Protein AF-A0A973FKT0-F1 (afdb_monomer)

Solvent-accessible surface area (backbone atoms only — not comparable to full-atom values): 3981 Å² total; per-residue (Å²): 134,85,84,77,84,69,97,61,81,67,56,29,34,36,40,32,34,69,50,63,71,60,41,50,53,52,46,52,56,41,44,76,72,62,34,43,75,48,79,21,58,41,71,66,52,39,52,53,48,56,73,77,42,89,61,78,43,77,50,65,63,89,83,68,132

Secondary structure (DSSP, 8-state):
-------SPPPEEEEE-S-HHHHHHHHHHHHHTT-EEEEESSHHHHHHHHHHS--SEEEE-S---

Sequence (65 aa):
MEKNGNSGSQTRILIVEDNVEIRDMLKETMVLSGFECLTAGNGREALECLAESPVDVVLTDIQMP

Mean predicted aligned error: 6.11 Å

Structure (mmCIF, N/CA/C/O backbone):
data_AF-A0A973FKT0-F1
#
_entry.id   AF-A0A973FKT0-F1
#
loop_
_atom_site.group_PDB
_atom_site.id
_atom_site.type_symbol
_atom_site.label_atom_id
_atom_site.label_alt_id
_atom_site.label_comp_id
_atom_site.label_asym_id
_atom_site.label_entity_id
_atom_site.label_seq_id
_atom_site.pdbx_P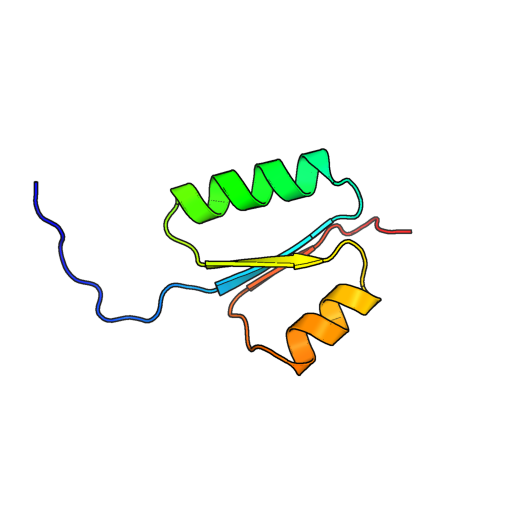DB_ins_code
_atom_site.Cartn_x
_atom_site.Cartn_y
_atom_site.Cartn_z
_atom_site.occupancy
_atom_site.B_iso_or_equiv
_atom_site.auth_seq_id
_atom_site.auth_comp_id
_atom_site.auth_asym_id
_atom_site.auth_atom_id
_atom_site.pdbx_PDB_model_num
ATOM 1 N N . MET A 1 1 ? -12.736 13.753 25.840 1.00 43.62 1 MET A N 1
ATOM 2 C CA . MET A 1 1 ? -13.006 13.728 24.389 1.00 43.62 1 MET A CA 1
ATOM 3 C C . MET A 1 1 ? -13.333 12.301 24.016 1.00 43.62 1 MET A C 1
ATOM 5 O O . MET A 1 1 ? -12.562 11.400 24.321 1.00 43.62 1 MET A O 1
ATOM 9 N N . GLU A 1 2 ? -14.553 12.115 23.537 1.00 41.41 2 GLU A N 1
ATOM 10 C CA . GLU A 1 2 ? -15.269 10.847 23.430 1.00 41.41 2 GLU A CA 1
ATOM 11 C C . GLU A 1 2 ? -14.640 9.946 22.359 1.00 41.41 2 GLU A C 1
ATOM 13 O O . GLU A 1 2 ? -14.549 10.328 21.196 1.00 41.41 2 GLU A O 1
ATOM 18 N N . LYS A 1 3 ? -14.214 8.732 22.733 1.00 49.69 3 LYS A N 1
ATOM 19 C CA . LYS A 1 3 ? -13.994 7.654 21.763 1.00 49.69 3 LYS A CA 1
ATOM 20 C C . LYS A 1 3 ? -15.355 7.029 21.473 1.00 49.69 3 LYS A C 1
ATOM 22 O O . LYS A 1 3 ? -15.735 6.056 22.118 1.00 49.69 3 LYS A O 1
ATOM 27 N N . ASN A 1 4 ? -16.111 7.635 20.559 1.00 48.66 4 ASN A N 1
ATOM 28 C CA . ASN A 1 4 ? -17.317 7.005 20.035 1.00 48.66 4 ASN A CA 1
ATOM 29 C C . ASN A 1 4 ? -16.922 5.719 19.305 1.00 48.66 4 ASN A C 1
ATOM 31 O O . ASN A 1 4 ? -16.059 5.724 18.427 1.00 48.66 4 ASN A O 1
ATOM 35 N N . GLY A 1 5 ? -17.526 4.614 19.734 1.00 55.38 5 GLY A N 1
ATOM 36 C CA . GLY A 1 5 ? -17.285 3.297 19.183 1.00 55.38 5 GLY A CA 1
ATOM 37 C C . GLY A 1 5 ? -17.692 3.218 17.719 1.00 55.38 5 GLY A C 1
ATOM 38 O O . GLY A 1 5 ? -18.817 3.547 17.354 1.00 55.38 5 GLY A O 1
ATOM 39 N N . ASN A 1 6 ? -16.789 2.681 16.909 1.00 47.97 6 ASN A N 1
ATOM 40 C CA . ASN A 1 6 ? -17.191 1.830 15.811 1.00 47.97 6 ASN A CA 1
ATOM 41 C C . ASN A 1 6 ? -16.640 0.437 16.118 1.00 47.97 6 ASN A C 1
ATOM 43 O O . ASN A 1 6 ? -15.436 0.215 16.056 1.00 47.97 6 ASN A O 1
ATOM 47 N N . SER A 1 7 ? -17.514 -0.499 16.480 1.00 55.44 7 SER A N 1
ATOM 48 C CA . SER A 1 7 ? -17.183 -1.927 16.592 1.00 55.44 7 SER A CA 1
ATOM 49 C C . SER A 1 7 ? -17.100 -2.601 15.210 1.00 55.44 7 SER A C 1
ATOM 51 O O . SER A 1 7 ? -17.380 -3.789 15.085 1.00 55.44 7 SER A O 1
ATOM 53 N N . GLY A 1 8 ? -16.758 -1.837 14.168 1.00 59.72 8 GLY A N 1
ATOM 54 C CA . GLY A 1 8 ? -16.431 -2.335 12.836 1.00 59.72 8 GLY A CA 1
ATOM 55 C C . GLY A 1 8 ? -14.934 -2.619 12.754 1.00 59.72 8 GLY A C 1
ATOM 56 O O . GLY A 1 8 ? -14.139 -1.870 13.326 1.00 59.72 8 GLY A O 1
ATOM 57 N N . SER A 1 9 ? -14.549 -3.709 12.089 1.00 72.31 9 SER A N 1
ATOM 58 C CA . SER A 1 9 ? -13.139 -4.036 11.857 1.00 72.31 9 SER A CA 1
ATOM 59 C C . SER A 1 9 ? -12.401 -2.824 11.283 1.00 72.31 9 SER A C 1
ATOM 61 O O . SER A 1 9 ? -12.936 -2.123 10.423 1.00 72.31 9 SER A O 1
ATOM 63 N N . GLN A 1 10 ? -11.193 -2.552 11.785 1.00 86.81 10 GLN A N 1
ATOM 64 C CA . GLN A 1 10 ? -10.325 -1.528 11.203 1.00 86.81 10 GLN A CA 1
ATOM 65 C C . GLN A 1 10 ? -10.124 -1.861 9.722 1.00 86.81 10 GLN A C 1
ATOM 67 O O . GLN A 1 10 ? -9.770 -2.996 9.407 1.00 86.81 10 GLN A O 1
ATOM 72 N N . THR A 1 11 ? -10.391 -0.906 8.828 1.00 95.69 11 THR A N 1
ATOM 73 C CA . THR A 1 11 ? -10.189 -1.116 7.390 1.00 95.69 11 THR A CA 1
ATOM 74 C C . THR A 1 11 ? -8.711 -1.390 7.133 1.00 95.69 11 THR A C 1
ATOM 76 O O . THR A 1 11 ? -7.846 -0.634 7.590 1.00 95.69 11 THR A O 1
ATOM 79 N N . ARG A 1 12 ? -8.430 -2.475 6.411 1.00 97.25 12 ARG A N 1
ATOM 80 C CA . ARG A 1 12 ? -7.080 -2.921 6.081 1.00 97.25 12 ARG A CA 1
ATOM 81 C C . ARG A 1 12 ? -6.731 -2.574 4.640 1.00 97.25 12 ARG A C 1
ATOM 83 O O . ARG A 1 12 ? -7.447 -2.946 3.711 1.00 97.25 12 ARG A O 1
ATOM 90 N N . ILE A 1 13 ? -5.604 -1.896 4.462 1.00 97.94 13 ILE A N 1
ATOM 91 C CA . ILE A 1 13 ? -5.107 -1.409 3.175 1.00 97.94 13 ILE A CA 1
ATOM 92 C C . ILE A 1 13 ? -3.806 -2.138 2.825 1.00 97.94 13 ILE A C 1
ATOM 94 O O . ILE A 1 13 ? -2.904 -2.224 3.656 1.00 97.94 13 ILE A O 1
ATOM 98 N N . LEU A 1 14 ? -3.684 -2.636 1.595 1.00 98.38 14 LEU A N 1
ATOM 99 C CA . LEU A 1 14 ? -2.408 -3.071 1.021 1.00 98.38 14 LEU A CA 1
ATOM 100 C C . LEU A 1 14 ? -1.829 -1.951 0.153 1.00 98.38 14 LEU A C 1
ATOM 102 O O . LEU A 1 14 ? -2.459 -1.546 -0.820 1.00 98.38 14 LEU A O 1
ATOM 106 N N . ILE A 1 15 ? -0.635 -1.475 0.495 1.00 98.06 15 ILE A N 1
ATOM 107 C CA . ILE A 1 15 ? 0.099 -0.454 -0.262 1.00 98.06 15 ILE A CA 1
ATOM 108 C C . ILE A 1 15 ? 1.157 -1.149 -1.124 1.00 98.06 15 ILE A C 1
ATOM 110 O O . ILE A 1 15 ? 2.006 -1.865 -0.589 1.00 98.06 15 ILE A O 1
ATOM 114 N N . VAL A 1 16 ? 1.113 -0.934 -2.438 1.00 97.62 16 VAL A N 1
ATOM 115 C CA . VAL A 1 16 ? 2.037 -1.515 -3.421 1.00 97.62 16 VAL A CA 1
ATOM 116 C C . VAL A 1 16 ? 2.778 -0.391 -4.138 1.00 97.62 16 VAL A C 1
ATOM 118 O O . VAL A 1 16 ? 2.186 0.357 -4.912 1.00 97.62 16 VAL A O 1
ATOM 121 N N . GLU A 1 17 ? 4.060 -0.254 -3.821 1.00 97.12 17 GLU A N 1
ATOM 122 C CA . GLU A 1 17 ? 4.905 0.876 -4.221 1.00 97.12 17 GLU A CA 1
ATOM 123 C C . GLU A 1 17 ? 6.364 0.408 -4.191 1.00 97.12 17 GLU A C 1
ATOM 125 O O . GLU A 1 17 ? 6.803 -0.135 -3.174 1.00 97.12 17 GLU A O 1
ATOM 130 N N . ASP A 1 18 ? 7.118 0.560 -5.278 1.00 95.50 18 ASP A N 1
ATOM 131 C CA . ASP A 1 18 ? 8.490 0.048 -5.373 1.00 95.50 18 ASP A CA 1
ATOM 132 C C . ASP A 1 18 ? 9.499 0.962 -4.659 1.00 95.50 18 ASP A C 1
ATOM 134 O O . ASP A 1 18 ? 10.486 0.479 -4.086 1.00 95.50 18 ASP A O 1
ATOM 138 N N . ASN A 1 19 ? 9.207 2.261 -4.565 1.00 95.38 19 ASN A N 1
ATOM 139 C CA . ASN A 1 19 ? 10.002 3.202 -3.796 1.00 95.38 19 ASN A CA 1
ATOM 140 C C . ASN A 1 19 ? 9.733 3.076 -2.286 1.00 95.38 19 ASN A C 1
ATOM 142 O O . ASN A 1 19 ? 8.674 3.436 -1.771 1.00 95.38 19 ASN A O 1
ATOM 146 N N . VAL A 1 20 ? 10.745 2.622 -1.543 1.00 96.19 20 VAL A N 1
ATOM 147 C CA . VAL A 1 20 ? 10.662 2.410 -0.088 1.00 96.19 20 VAL A CA 1
ATOM 148 C C . VAL A 1 20 ? 10.247 3.676 0.673 1.00 96.19 20 VAL A C 1
ATOM 150 O O . VAL A 1 20 ? 9.410 3.589 1.567 1.00 96.19 20 VAL A O 1
ATOM 153 N N . GLU A 1 21 ? 10.776 4.848 0.308 1.00 96.88 21 GLU A N 1
ATOM 154 C CA . GLU A 1 21 ? 10.498 6.106 1.015 1.00 96.88 21 GLU A CA 1
ATOM 155 C C . GLU A 1 21 ? 9.037 6.543 0.838 1.00 96.88 21 GLU A C 1
ATOM 157 O O . GLU A 1 21 ? 8.381 6.952 1.799 1.00 96.88 21 GLU A O 1
ATOM 162 N N . ILE A 1 22 ? 8.501 6.411 -0.381 1.00 96.06 22 ILE A N 1
ATOM 163 C CA . ILE A 1 22 ? 7.094 6.717 -0.681 1.00 96.06 22 ILE A CA 1
ATOM 164 C C . ILE A 1 22 ? 6.183 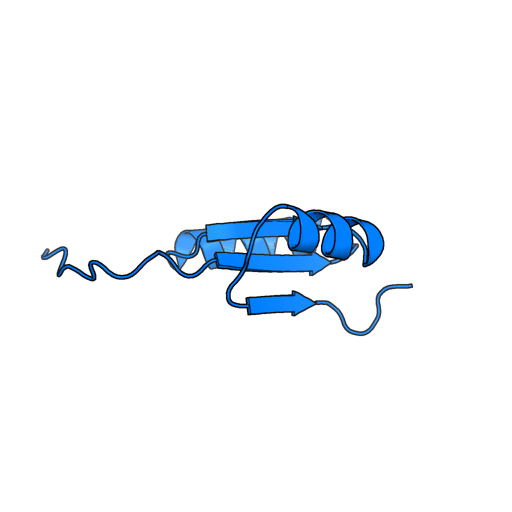5.712 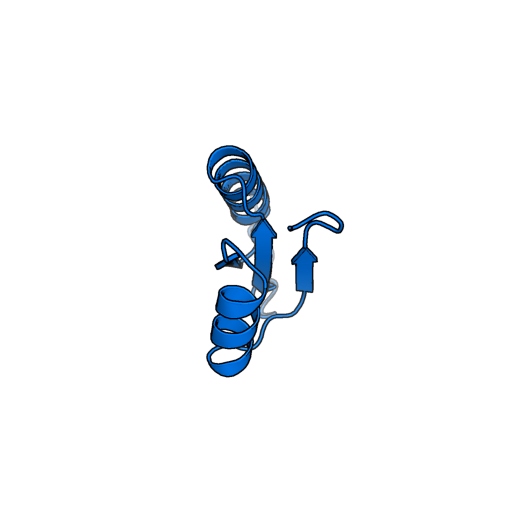0.028 1.00 96.06 22 ILE A C 1
ATOM 166 O O . ILE A 1 22 ? 5.204 6.105 0.668 1.00 96.06 22 ILE A O 1
ATOM 170 N N . ARG A 1 23 ? 6.523 4.420 -0.027 1.00 97.44 23 ARG A N 1
ATOM 171 C CA . ARG A 1 23 ? 5.752 3.352 0.616 1.00 97.44 23 ARG A CA 1
ATOM 172 C C . ARG A 1 23 ? 5.639 3.556 2.125 1.00 97.44 23 ARG A C 1
ATOM 174 O O . ARG A 1 23 ? 4.543 3.423 2.675 1.00 97.44 23 ARG A O 1
ATOM 181 N N . ASP A 1 24 ? 6.740 3.908 2.783 1.00 97.81 24 ASP A N 1
ATOM 182 C CA . ASP A 1 24 ? 6.766 4.157 4.225 1.00 97.81 24 ASP A CA 1
ATOM 183 C C . ASP A 1 24 ? 5.980 5.427 4.590 1.00 97.81 24 ASP A C 1
ATOM 185 O O . ASP A 1 24 ? 5.158 5.389 5.508 1.00 97.81 24 ASP A O 1
ATOM 189 N N . MET A 1 25 ? 6.118 6.511 3.817 1.00 97.94 25 MET A N 1
ATOM 190 C CA . MET A 1 25 ? 5.322 7.734 4.000 1.00 97.94 25 MET A CA 1
ATOM 191 C C . MET A 1 25 ? 3.810 7.466 3.887 1.00 97.94 25 MET A C 1
ATOM 193 O O . MET A 1 25 ? 3.018 7.942 4.712 1.00 97.94 25 MET A O 1
ATOM 197 N N . LEU A 1 26 ? 3.389 6.697 2.876 1.00 97.62 26 LEU A N 1
ATOM 198 C CA . LEU A 1 26 ? 1.987 6.318 2.683 1.00 97.62 26 LEU A CA 1
ATOM 199 C C . LEU A 1 26 ? 1.483 5.476 3.856 1.00 97.62 26 LEU A C 1
ATOM 201 O O . LEU A 1 26 ? 0.414 5.758 4.400 1.00 97.62 26 LEU A O 1
ATOM 205 N N . LYS A 1 27 ? 2.265 4.481 4.285 1.00 98.00 27 LYS A N 1
ATOM 206 C CA . LYS A 1 27 ? 1.932 3.633 5.433 1.00 98.00 27 LYS A CA 1
ATOM 207 C C . LYS A 1 27 ? 1.732 4.460 6.699 1.00 98.00 27 LYS A C 1
ATOM 209 O O . LYS A 1 27 ? 0.712 4.296 7.364 1.00 98.00 27 LYS A O 1
ATOM 214 N N . GLU A 1 28 ? 2.666 5.349 7.031 1.00 98.06 28 GLU A N 1
ATOM 215 C CA . GLU A 1 28 ? 2.558 6.212 8.213 1.00 98.06 28 GLU A CA 1
ATOM 216 C C . GLU A 1 28 ? 1.298 7.082 8.162 1.00 98.06 28 GLU A C 1
ATOM 218 O O . GLU A 1 28 ? 0.538 7.131 9.130 1.00 98.06 28 GLU A O 1
ATOM 223 N N . THR A 1 29 ? 1.020 7.696 7.010 1.00 97.69 29 THR A N 1
ATOM 224 C CA . THR A 1 29 ? -0.170 8.537 6.805 1.00 97.69 29 THR A CA 1
ATOM 225 C C . THR A 1 29 ? -1.472 7.753 7.019 1.00 97.69 29 THR A C 1
ATOM 227 O O . THR A 1 29 ? -2.399 8.237 7.677 1.00 97.69 29 THR A O 1
ATOM 230 N N . MET A 1 30 ? -1.549 6.525 6.502 1.00 96.69 30 MET A N 1
ATOM 231 C CA . MET A 1 30 ? -2.735 5.673 6.624 1.00 96.69 30 MET A CA 1
ATOM 232 C C . MET A 1 30 ? -2.915 5.139 8.051 1.00 96.69 30 MET A C 1
ATOM 234 O O . MET A 1 30 ? -4.021 5.180 8.591 1.00 96.69 30 MET A O 1
ATOM 238 N N . VAL A 1 31 ? -1.832 4.721 8.711 1.00 96.50 31 VAL A N 1
ATOM 239 C CA . VAL A 1 31 ? -1.871 4.283 10.116 1.00 96.50 31 VAL 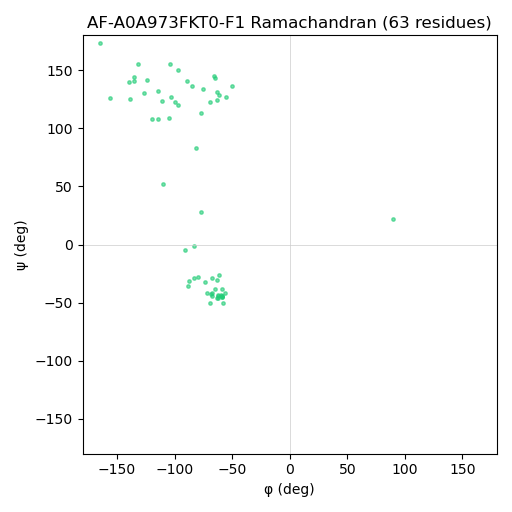A CA 1
ATOM 240 C C . VAL A 1 31 ? -2.316 5.422 11.036 1.00 96.50 31 VAL A C 1
ATOM 242 O O . VAL A 1 31 ? -3.176 5.216 11.892 1.00 96.50 31 VAL A O 1
ATOM 245 N N . LEU A 1 32 ? -1.805 6.643 10.833 1.00 96.19 32 LEU A N 1
ATOM 246 C CA . LEU A 1 32 ? -2.247 7.832 11.576 1.00 96.19 32 LEU A CA 1
ATOM 247 C C . LEU A 1 32 ? -3.731 8.158 11.350 1.00 96.19 32 LEU A C 1
ATOM 249 O O . LEU A 1 32 ? -4.373 8.735 12.227 1.00 96.19 32 LEU A O 1
ATOM 253 N N . SER A 1 33 ? -4.282 7.752 10.205 1.00 95.12 33 SER A N 1
ATOM 254 C CA . SER A 1 33 ? -5.701 7.898 9.868 1.00 95.12 33 SER A CA 1
ATOM 255 C C . SER A 1 33 ? -6.588 6.786 10.455 1.00 95.12 33 SER A C 1
ATOM 257 O O . SER A 1 33 ? -7.806 6.834 10.295 1.00 95.12 33 SER A O 1
ATOM 259 N N . GLY A 1 34 ? -6.007 5.813 11.169 1.00 95.12 34 GLY A N 1
ATOM 260 C CA . GLY A 1 34 ? -6.734 4.715 11.814 1.00 95.12 34 GLY A CA 1
ATOM 261 C C . GLY A 1 34 ? -6.926 3.476 10.937 1.00 95.12 34 GLY A C 1
ATOM 262 O O . GLY A 1 34 ? -7.846 2.700 11.185 1.00 95.12 34 GLY A O 1
ATOM 263 N N . PHE A 1 35 ? -6.094 3.287 9.912 1.00 96.81 35 PHE A N 1
ATOM 264 C CA . PHE A 1 35 ? -6.115 2.091 9.068 1.00 96.81 35 PHE A CA 1
ATOM 265 C C . PHE A 1 35 ? -5.073 1.060 9.503 1.00 96.81 35 PHE A C 1
ATOM 267 O O . PHE A 1 35 ? -3.991 1.402 9.983 1.00 96.81 35 PHE A O 1
ATOM 274 N N . GLU A 1 36 ? -5.365 -0.218 9.267 1.00 96.62 36 GLU A N 1
ATOM 275 C CA . GLU A 1 36 ? -4.342 -1.263 9.293 1.00 96.62 36 GLU A CA 1
ATOM 276 C C . GLU A 1 36 ? -3.665 -1.321 7.921 1.00 96.62 36 GLU A C 1
ATOM 278 O O . GLU A 1 36 ? -4.341 -1.254 6.897 1.00 96.62 36 GLU A O 1
ATOM 283 N N . CYS A 1 37 ? -2.337 -1.435 7.875 1.00 96.81 37 CYS A N 1
ATOM 284 C CA . CYS A 1 37 ? -1.597 -1.394 6.614 1.00 96.81 37 CYS A CA 1
ATOM 285 C C . CYS A 1 37 ? -0.687 -2.609 6.439 1.00 96.81 37 CYS A C 1
ATOM 287 O O . CYS A 1 37 ? 0.137 -2.907 7.307 1.00 96.81 37 CYS A O 1
ATOM 289 N N . LEU A 1 38 ? -0.789 -3.241 5.272 1.00 98.06 38 LEU A N 1
ATOM 290 C CA . LEU A 1 38 ? 0.202 -4.151 4.705 1.00 98.06 38 LEU A CA 1
ATOM 291 C C . LEU A 1 38 ? 0.961 -3.424 3.588 1.00 98.06 38 LEU A C 1
ATOM 293 O O . LEU A 1 38 ? 0.449 -2.475 2.993 1.00 98.06 38 LEU A O 1
ATOM 297 N N . THR A 1 39 ? 2.182 -3.860 3.296 1.00 97.81 39 THR A N 1
ATOM 298 C CA . THR A 1 39 ? 3.045 -3.227 2.289 1.00 97.81 39 THR A CA 1
ATOM 299 C C . THR A 1 39 ? 3.706 -4.271 1.406 1.00 97.81 39 THR A C 1
ATOM 30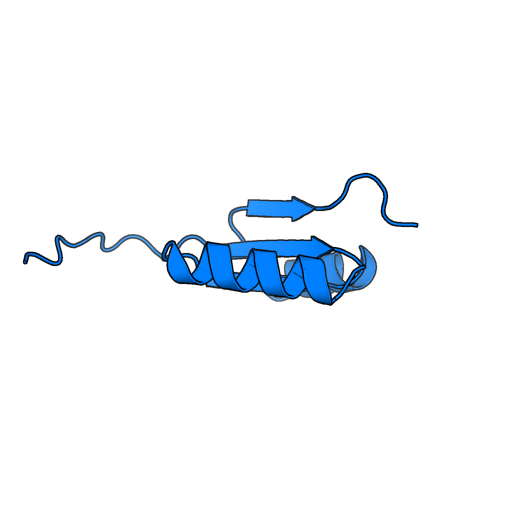1 O O . THR A 1 39 ? 4.180 -5.276 1.927 1.00 97.81 39 THR A O 1
ATOM 304 N N . ALA A 1 40 ? 3.818 -3.982 0.114 1.00 97.38 40 ALA A N 1
ATOM 305 C CA . ALA A 1 40 ? 4.552 -4.774 -0.865 1.00 97.38 40 ALA A CA 1
ATOM 306 C C . ALA A 1 40 ? 5.395 -3.855 -1.761 1.00 97.38 40 ALA A C 1
ATOM 308 O O . ALA A 1 40 ? 4.972 -2.745 -2.086 1.00 97.38 40 ALA A O 1
ATOM 309 N N . GLY A 1 41 ? 6.585 -4.308 -2.157 1.00 96.25 41 GLY A N 1
ATOM 310 C CA . GLY A 1 41 ? 7.485 -3.567 -3.045 1.00 96.25 41 GLY A CA 1
ATOM 311 C C . GLY A 1 41 ? 7.295 -3.850 -4.532 1.00 96.25 41 GLY A C 1
ATOM 312 O O . GLY A 1 41 ? 7.989 -3.265 -5.354 1.00 96.25 41 GLY A O 1
ATOM 313 N N .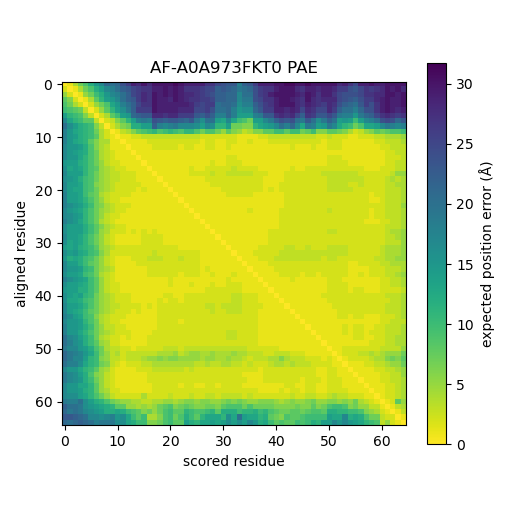 ASN A 1 42 ? 6.419 -4.788 -4.889 1.00 95.31 42 ASN A N 1
ATOM 314 C CA . ASN A 1 42 ? 6.113 -5.160 -6.269 1.00 95.31 42 ASN A CA 1
ATOM 315 C C . ASN A 1 42 ? 4.819 -5.989 -6.330 1.00 95.31 42 ASN A C 1
ATOM 317 O O . ASN A 1 42 ? 4.271 -6.413 -5.308 1.00 95.31 42 ASN A O 1
ATOM 321 N N . GLY A 1 43 ? 4.352 -6.276 -7.549 1.00 94.25 43 GLY A N 1
ATOM 322 C CA . GLY A 1 43 ? 3.131 -7.052 -7.773 1.00 94.25 43 GLY A CA 1
ATOM 323 C C . GLY A 1 43 ? 3.192 -8.497 -7.266 1.00 94.25 43 GLY A C 1
ATOM 324 O O . GLY A 1 43 ? 2.169 -9.035 -6.849 1.00 94.25 43 GLY A O 1
ATOM 325 N N . ARG A 1 44 ? 4.370 -9.136 -7.256 1.00 95.62 44 ARG A N 1
ATOM 326 C CA . ARG A 1 44 ? 4.505 -10.510 -6.751 1.00 95.62 44 ARG A CA 1
ATOM 327 C C . ARG A 1 44 ? 4.304 -10.562 -5.241 1.00 95.62 44 ARG A C 1
ATOM 329 O O . ARG A 1 44 ? 3.479 -11.341 -4.778 1.00 95.62 44 ARG A O 1
ATOM 336 N N . GLU A 1 45 ? 5.004 -9.709 -4.502 1.00 96.88 45 GLU A N 1
ATOM 337 C CA . GLU A 1 45 ? 4.826 -9.568 -3.054 1.00 96.88 45 GLU A CA 1
ATOM 338 C C . GLU A 1 45 ? 3.382 -9.183 -2.711 1.00 96.88 45 GLU A C 1
ATOM 340 O O . GLU A 1 45 ? 2.807 -9.718 -1.769 1.00 96.88 45 GLU A O 1
ATOM 345 N N . ALA A 1 46 ? 2.752 -8.317 -3.514 1.00 96.50 46 ALA A N 1
ATOM 346 C CA . ALA A 1 46 ? 1.354 -7.946 -3.316 1.00 96.50 46 ALA A CA 1
ATOM 347 C C . ALA A 1 46 ? 0.411 -9.151 -3.450 1.00 96.50 46 ALA A C 1
ATOM 349 O O . ALA A 1 46 ? -0.476 -9.333 -2.618 1.00 96.50 46 ALA A O 1
ATOM 350 N N . LEU A 1 47 ? 0.610 -9.995 -4.467 1.00 96.75 47 LEU A N 1
ATOM 351 C CA . LEU A 1 47 ? -0.169 -11.223 -4.645 1.00 96.75 47 LEU A CA 1
AT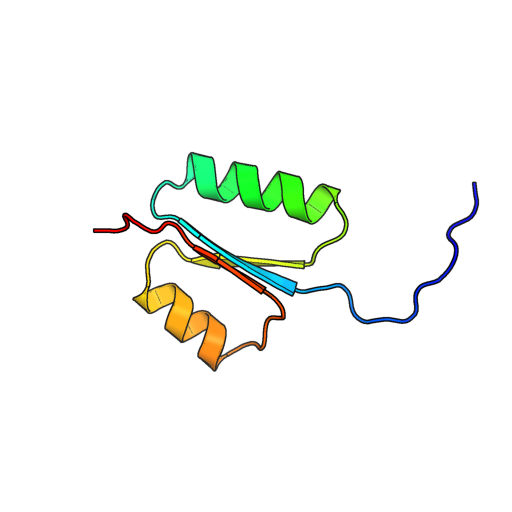OM 352 C C . LEU A 1 47 ? 0.063 -12.225 -3.507 1.00 96.75 47 LEU A C 1
ATOM 354 O O . LEU A 1 47 ? -0.891 -12.864 -3.068 1.00 96.75 47 LEU A O 1
ATOM 358 N N . GLU A 1 48 ? 1.297 -12.343 -3.013 1.00 97.69 48 GLU A N 1
ATOM 359 C CA . GLU A 1 48 ? 1.630 -13.170 -1.847 1.00 97.69 48 GLU A CA 1
ATOM 360 C C . GLU A 1 48 ? 0.900 -12.651 -0.589 1.00 97.69 48 GLU A C 1
ATOM 362 O 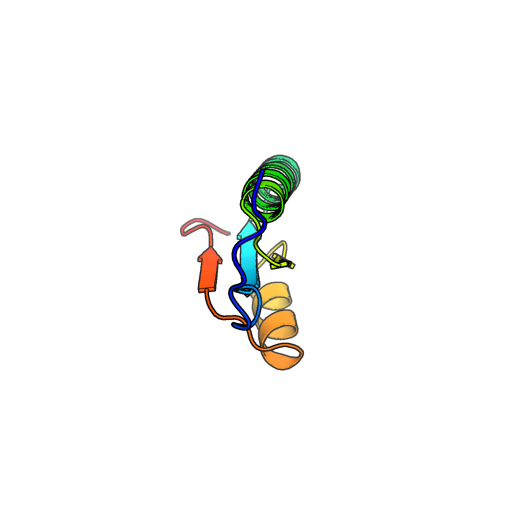O . GLU A 1 48 ? 0.210 -13.422 0.078 1.00 97.69 48 GLU A O 1
ATOM 367 N N . CYS A 1 49 ? 0.910 -11.335 -0.335 1.00 97.12 49 CYS A N 1
ATOM 368 C CA . CYS A 1 49 ? 0.141 -10.723 0.755 1.00 97.12 49 CYS A CA 1
ATOM 369 C C . CYS A 1 49 ? -1.369 -10.983 0.638 1.00 97.12 49 CYS A C 1
ATOM 371 O O . CYS A 1 49 ? -2.012 -11.320 1.632 1.00 97.12 49 CYS A O 1
ATOM 373 N N . LEU A 1 50 ? -1.938 -10.842 -0.564 1.00 96.81 50 LEU A N 1
ATOM 374 C CA . LEU A 1 50 ? -3.369 -11.059 -0.817 1.00 96.81 50 LEU A CA 1
ATOM 375 C C . LEU A 1 50 ? -3.789 -12.525 -0.657 1.00 96.81 50 LEU A C 1
ATOM 377 O O . LEU A 1 50 ? -4.943 -12.797 -0.327 1.00 96.81 50 LEU A O 1
ATOM 381 N N . ALA A 1 51 ? -2.875 -13.468 -0.894 1.00 97.25 51 ALA A N 1
ATOM 382 C CA . ALA A 1 51 ? -3.129 -14.889 -0.683 1.00 97.25 51 ALA A CA 1
ATOM 383 C C . ALA A 1 51 ? -3.153 -15.262 0.810 1.00 97.25 51 ALA A C 1
ATOM 385 O O . ALA A 1 51 ? -3.894 -16.163 1.204 1.00 97.25 51 ALA A O 1
ATOM 386 N N . GLU A 1 52 ? -2.360 -14.577 1.638 1.00 96.19 52 GLU A N 1
ATOM 387 C CA . GLU A 1 52 ? -2.247 -14.852 3.075 1.00 96.19 52 GLU A CA 1
ATOM 388 C C . GLU A 1 52 ? -3.272 -14.094 3.923 1.00 96.19 52 GLU A C 1
ATOM 390 O O . GLU A 1 52 ? -3.738 -14.604 4.944 1.00 96.19 52 GLU A O 1
ATOM 395 N N . SER A 1 53 ? -3.604 -12.862 3.538 1.00 93.00 53 SER A N 1
ATOM 396 C CA . SER A 1 53 ? -4.426 -11.960 4.338 1.00 93.00 53 SER A CA 1
ATOM 397 C C . SER A 1 53 ? -5.428 -11.194 3.474 1.00 93.00 53 SER A C 1
ATOM 399 O O . SER A 1 53 ? -5.021 -10.480 2.558 1.00 93.00 53 SER A O 1
ATOM 401 N N . PRO A 1 54 ? -6.737 -11.250 3.788 1.00 93.56 54 PRO A N 1
ATOM 402 C CA . PRO A 1 54 ? -7.708 -10.395 3.123 1.00 93.56 54 PRO A CA 1
ATOM 403 C C . PRO A 1 54 ? -7.445 -8.927 3.475 1.00 93.56 54 PRO A C 1
ATOM 405 O O . PRO A 1 54 ? -7.057 -8.611 4.603 1.00 93.56 54 PRO A O 1
ATOM 408 N N . VAL A 1 55 ? -7.688 -8.044 2.508 1.00 97.12 55 VAL A N 1
ATOM 409 C CA . VAL A 1 55 ? -7.642 -6.582 2.650 1.00 97.12 55 VAL A CA 1
ATOM 410 C C . VAL A 1 55 ? -8.901 -5.979 2.038 1.00 97.12 55 VAL A C 1
ATOM 412 O O . VAL A 1 55 ? -9.508 -6.579 1.151 1.00 97.12 55 VAL A O 1
ATOM 415 N N . ASP A 1 56 ? -9.285 -4.792 2.492 1.00 97.75 56 ASP A N 1
ATOM 416 C CA . ASP A 1 56 ? -10.466 -4.085 1.992 1.00 97.75 56 ASP A CA 1
ATOM 417 C C . ASP A 1 56 ? -10.136 -3.213 0.774 1.00 97.75 56 ASP A C 1
ATOM 419 O O . ASP A 1 56 ? -10.978 -2.996 -0.098 1.00 97.75 56 ASP A O 1
ATOM 423 N N . VAL A 1 57 ? -8.905 -2.691 0.723 1.00 97.06 57 VAL A N 1
ATOM 424 C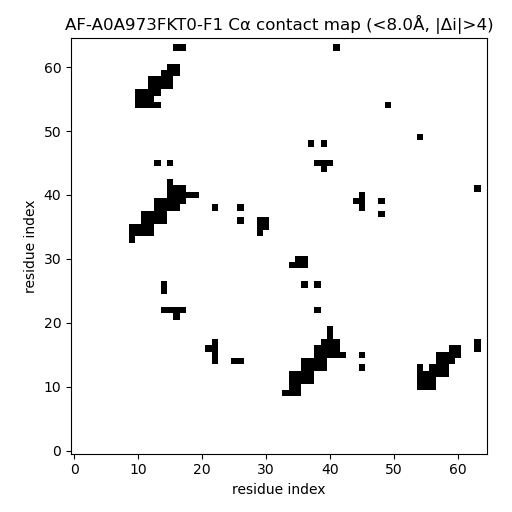 CA . VAL A 1 57 ? -8.438 -1.755 -0.306 1.00 97.06 57 VAL A CA 1
ATOM 425 C C . VAL A 1 57 ? -7.010 -2.099 -0.717 1.00 97.06 57 VAL A C 1
ATOM 427 O O . VAL A 1 57 ? -6.162 -2.391 0.125 1.00 97.06 57 VAL A O 1
ATOM 430 N N . VAL A 1 58 ? -6.732 -2.002 -2.016 1.00 97.12 58 VAL A N 1
ATOM 431 C CA . VAL A 1 58 ? -5.372 -2.005 -2.563 1.00 97.12 58 VAL A CA 1
ATOM 432 C C . VAL A 1 58 ? -5.072 -0.611 -3.105 1.00 97.12 58 VAL A C 1
ATOM 434 O O . VAL A 1 58 ? -5.800 -0.108 -3.959 1.00 97.12 58 VAL A O 1
ATOM 437 N N . LEU A 1 59 ? -4.003 0.006 -2.607 1.00 96.56 59 LEU A N 1
ATOM 438 C CA . LEU A 1 59 ? -3.420 1.230 -3.141 1.00 96.56 59 LEU A CA 1
ATOM 439 C C . LEU A 1 59 ? -2.147 0.838 -3.889 1.00 96.56 59 LEU A C 1
ATOM 441 O O . LEU A 1 59 ? -1.175 0.438 -3.260 1.00 96.56 59 LEU A O 1
ATOM 445 N N . THR A 1 60 ? -2.165 0.916 -5.216 1.00 94.62 60 THR A N 1
ATOM 446 C CA . THR A 1 60 ? -1.047 0.487 -6.065 1.00 94.62 60 THR A CA 1
ATOM 447 C C . THR A 1 60 ? -0.597 1.620 -6.966 1.00 94.62 60 THR A C 1
ATOM 449 O O . THR A 1 60 ? -1.438 2.343 -7.507 1.00 94.62 60 THR A O 1
ATOM 452 N N . ASP A 1 61 ? 0.712 1.736 -7.170 1.00 90.00 61 ASP A N 1
ATOM 453 C CA . ASP A 1 61 ? 1.239 2.510 -8.287 1.00 90.00 61 ASP A CA 1
ATOM 454 C C . ASP A 1 61 ? 0.840 1.845 -9.621 1.00 90.00 61 ASP A C 1
ATOM 456 O O . ASP A 1 61 ? 0.733 0.619 -9.734 1.00 90.00 61 ASP A O 1
ATOM 460 N N . ILE A 1 62 ? 0.547 2.676 -10.621 1.00 79.94 62 ILE A N 1
ATOM 461 C CA . ILE A 1 62 ? 0.196 2.274 -11.987 1.00 79.94 62 ILE A CA 1
ATOM 462 C C . ILE A 1 62 ? 1.468 2.003 -12.799 1.00 79.94 62 ILE A C 1
ATOM 464 O O . ILE A 1 62 ? 1.432 1.191 -13.724 1.00 79.94 62 ILE A O 1
ATOM 468 N N . GLN A 1 63 ? 2.577 2.676 -12.475 1.00 77.88 63 GLN A N 1
ATOM 469 C CA . GLN A 1 63 ? 3.848 2.557 -13.188 1.00 77.88 63 GLN A CA 1
ATOM 470 C C . GLN A 1 63 ? 4.922 1.852 -12.360 1.00 77.88 63 GLN A C 1
ATOM 472 O O . GLN A 1 63 ? 6.061 2.304 -12.300 1.00 77.88 63 GLN A O 1
ATOM 477 N N . MET A 1 64 ? 4.588 0.677 -11.832 1.00 76.38 64 MET A N 1
ATOM 478 C CA . MET A 1 64 ? 5.621 -0.258 -11.395 1.00 76.38 64 MET A CA 1
ATOM 479 C C . MET A 1 64 ? 6.264 -0.930 -12.622 1.00 76.38 64 MET A C 1
ATOM 481 O O . MET A 1 64 ? 5.526 -1.335 -13.530 1.00 76.38 64 MET A O 1
ATOM 485 N N . PRO A 1 65 ? 7.603 -1.030 -12.696 1.00 61.66 65 PRO A N 1
ATOM 486 C CA . PRO A 1 65 ? 8.286 -1.775 -13.754 1.00 61.66 65 PRO A CA 1
ATOM 487 C C . PRO A 1 65 ? 7.949 -3.276 -13.774 1.00 61.66 65 PRO A C 1
ATOM 489 O O . PRO A 1 65 ? 7.526 -3.835 -12.734 1.00 61.66 65 PRO A O 1
#

Nearest PDB structures (foldseek):
  4h60-assembly1_A  TM=9.817E-01  e=1.490E-04  Vibrio cholerae O395
  4l85-assembly2_C-2  TM=8.979E-01  e=7.925E-03  Escherichia coli K-12
  3hv2-assembly1_B  TM=9.410E-01  e=1.195E-02  Pseudomonas protegens Pf-5
  4l85-assembly1_A  TM=9.406E-01  e=1.572E-02  Escherichia coli K-12
  3c97-assembly1_A-2  TM=9.047E-01  e=7.600E-02  Aspergillus oryzae RIB40

Radius of gyration: 13.18 Å; Cα contacts (8 Å, |Δi|>4): 86; chains: 1; bounding box: 28×29×38 Å

pLDDT: mean 88.92, std 16.03, range [41.41, 98.38]

Foldseek 3Di:
DDPDDDPDPAAEEEEEAQDPVVQVVVCVVVVVVRHHYDYDNHPVRVVVCCVVDPGPYYHYDPDDD